Protein AF-A0A4Q7KJB1-F1 (afdb_monomer)

Radius of gyration: 15.32 Å; Cα contacts (8 Å, |Δi|>4): 69; chains: 1; bounding box: 35×29×42 Å

Organism: NCBI:txid1872711

Secondary structure (DSSP, 8-state):
-EEEETTTEEEE--EEEETTEEEEEEE--S-----TTTHHHHHHHHHHHIIIIISSSS--HHHHHT--PPSSBTB--

Foldseek 3Di:
DWDDDPNHDIDDWDWADDPVCRPDTDTDPDPDDDDQQCVLVVVQLVVLCCVQAVVDPHHNVVSSVPRDFADDSRGDD

Mean predicted aligned error: 6.21 Å

Structure (mmCIF, N/CA/C/O backbone):
data_AF-A0A4Q7KJB1-F1
#
_entry.id   AF-A0A4Q7KJB1-F1
#
loop_
_atom_site.group_PDB
_atom_site.id
_atom_site.type_symbol
_atom_site.label_atom_id
_atom_site.label_alt_id
_atom_site.label_comp_id
_atom_site.label_asym_id
_atom_site.label_entity_id
_atom_site.label_seq_id
_atom_site.pdbx_PDB_ins_code
_atom_site.Cartn_x
_atom_site.Cartn_y
_atom_site.Cartn_z
_atom_site.occupancy
_atom_site.B_iso_or_equiv
_atom_site.auth_seq_id
_atom_site.auth_comp_id
_atom_site.auth_asym_id
_atom_site.auth_atom_id
_atom_site.pdbx_PDB_model_num
ATOM 1 N N . MET A 1 1 ? 7.078 -8.333 -0.647 1.00 57.44 1 MET A N 1
ATOM 2 C CA . MET A 1 1 ? 6.201 -8.780 0.457 1.00 57.44 1 MET A CA 1
ATOM 3 C C . MET A 1 1 ? 6.279 -7.759 1.573 1.00 57.44 1 MET A C 1
ATOM 5 O O . MET A 1 1 ? 7.378 -7.481 2.048 1.00 57.44 1 MET A O 1
ATOM 9 N N . TYR A 1 2 ? 5.124 -7.213 1.942 1.00 66.12 2 TYR A N 1
ATOM 10 C CA . TYR A 1 2 ? 4.951 -6.290 3.057 1.00 66.12 2 TYR A CA 1
ATOM 11 C C . TYR A 1 2 ? 4.418 -7.068 4.256 1.00 66.12 2 TYR A C 1
ATOM 13 O O . TYR A 1 2 ? 3.499 -7.868 4.100 1.00 66.12 2 TYR A O 1
ATOM 21 N N . THR A 1 3 ? 5.003 -6.868 5.433 1.00 71.75 3 THR A N 1
ATOM 22 C CA . THR A 1 3 ? 4.477 -7.434 6.680 1.00 71.75 3 THR A CA 1
ATOM 23 C C . THR A 1 3 ? 4.587 -6.391 7.780 1.00 71.75 3 THR A C 1
ATOM 25 O O . THR A 1 3 ? 5.615 -5.717 7.903 1.00 71.75 3 THR A O 1
ATOM 28 N N . TRP A 1 4 ? 3.536 -6.266 8.584 1.00 67.25 4 TRP A N 1
ATOM 29 C CA . TRP A 1 4 ? 3.560 -5.432 9.778 1.00 67.25 4 TRP A CA 1
ATOM 30 C C . TRP A 1 4 ? 4.351 -6.137 10.883 1.00 67.25 4 TRP A C 1
ATOM 32 O O . TRP A 1 4 ? 4.043 -7.258 11.286 1.00 67.25 4 TRP A O 1
ATOM 42 N N . CYS A 1 5 ? 5.386 -5.467 11.375 1.00 72.62 5 CYS A N 1
ATOM 43 C CA . CYS A 1 5 ? 6.210 -5.866 12.505 1.00 72.62 5 CYS A CA 1
ATOM 44 C C . CYS A 1 5 ? 5.900 -4.963 13.700 1.00 72.62 5 CYS A C 1
ATOM 46 O O . CYS A 1 5 ? 5.710 -3.755 13.554 1.00 72.62 5 CYS A O 1
ATOM 48 N N . TYR A 1 6 ? 5.865 -5.549 14.899 1.00 79.56 6 TYR A N 1
ATOM 49 C CA . TYR A 1 6 ? 5.655 -4.810 16.152 1.00 79.56 6 TYR A CA 1
ATOM 50 C C . TYR A 1 6 ? 4.410 -3.904 16.148 1.00 79.56 6 TYR A C 1
ATOM 52 O O . TYR A 1 6 ? 4.402 -2.874 16.810 1.00 79.56 6 TYR A O 1
ATOM 60 N N . GLN A 1 7 ? 3.377 -4.266 15.379 1.00 65.94 7 GLN A N 1
ATOM 61 C CA . GLN A 1 7 ? 2.136 -3.498 15.193 1.00 65.94 7 GLN A CA 1
ATOM 62 C C . GLN A 1 7 ? 2.279 -2.128 14.495 1.00 65.94 7 GLN A C 1
ATOM 64 O O . GLN A 1 7 ? 1.266 -1.480 14.261 1.00 65.94 7 GLN A O 1
ATOM 69 N N . MET A 1 8 ? 3.491 -1.668 14.149 1.00 54.19 8 MET A N 1
ATOM 70 C CA . MET A 1 8 ? 3.694 -0.294 13.648 1.00 54.19 8 MET A CA 1
ATOM 71 C C . MET A 1 8 ? 4.808 -0.114 12.608 1.00 54.19 8 MET A C 1
ATOM 73 O O . MET A 1 8 ? 4.866 0.926 11.957 1.00 54.19 8 MET A O 1
ATOM 77 N N . VAL A 1 9 ? 5.699 -1.092 12.426 1.00 68.88 9 VAL A N 1
ATOM 78 C CA . VAL A 1 9 ? 6.823 -0.992 11.482 1.00 68.88 9 VAL A CA 1
ATOM 79 C C . VAL A 1 9 ? 6.546 -1.865 10.270 1.00 68.88 9 VAL A C 1
ATOM 81 O O . VAL A 1 9 ? 6.286 -3.055 10.416 1.00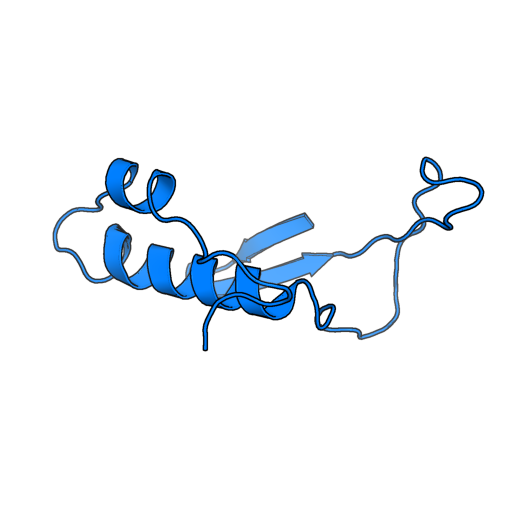 68.88 9 VAL A O 1
ATOM 84 N N . LEU A 1 10 ? 6.643 -1.306 9.067 1.00 71.06 10 LEU A N 1
ATOM 85 C CA . LEU A 1 10 ? 6.487 -2.077 7.839 1.00 71.06 10 LEU A CA 1
ATOM 86 C C . LEU A 1 10 ? 7.844 -2.640 7.404 1.00 71.06 10 LEU A C 1
ATOM 88 O O . LEU A 1 10 ? 8.751 -1.889 7.046 1.00 71.06 10 LEU A O 1
ATOM 92 N N . HIS A 1 11 ? 7.989 -3.963 7.423 1.00 77.31 11 HIS A N 1
ATOM 93 C CA . HIS A 1 11 ? 9.124 -4.620 6.784 1.00 77.31 11 HIS A CA 1
ATOM 94 C C . HIS A 1 11 ? 8.802 -4.857 5.305 1.00 77.31 11 HIS A C 1
ATOM 96 O O . HIS A 1 11 ? 7.760 -5.433 4.978 1.00 77.31 11 HIS A O 1
ATOM 102 N N . CYS A 1 12 ? 9.711 -4.444 4.419 1.00 78.25 12 CYS A N 1
ATOM 103 C CA . CYS A 1 12 ? 9.565 -4.598 2.978 1.00 78.25 12 CYS A CA 1
ATOM 104 C C . CYS A 1 12 ? 10.713 -5.428 2.397 1.00 78.25 12 CYS A C 1
ATOM 106 O O . CYS A 1 12 ? 11.885 -5.113 2.591 1.00 78.25 12 CYS A O 1
ATOM 108 N N . ARG A 1 13 ? 10.361 -6.482 1.652 1.00 83.31 13 ARG A N 1
ATOM 109 C CA . ARG A 1 13 ? 11.288 -7.216 0.781 1.00 83.31 13 ARG A CA 1
ATOM 110 C C . ARG A 1 13 ? 10.806 -7.119 -0.659 1.00 83.31 13 ARG A C 1
ATOM 112 O O . ARG A 1 13 ? 9.691 -7.564 -0.950 1.00 83.31 13 ARG A O 1
ATOM 119 N N . LEU A 1 14 ? 11.642 -6.566 -1.533 1.00 84.50 14 LEU A N 1
ATOM 120 C CA . LEU A 1 14 ? 11.312 -6.297 -2.930 1.00 84.50 14 LEU A CA 1
ATOM 121 C C . LEU A 1 14 ? 11.951 -7.323 -3.871 1.00 84.50 14 LEU A C 1
ATOM 123 O O . LEU A 1 14 ? 13.031 -7.858 -3.615 1.00 84.50 14 LEU A O 1
ATOM 127 N N . ALA A 1 15 ? 11.254 -7.588 -4.968 1.00 89.88 15 ALA A N 1
ATOM 128 C CA . ALA A 1 15 ? 11.767 -8.293 -6.130 1.00 89.88 15 ALA A CA 1
ATOM 129 C C . ALA A 1 15 ? 11.230 -7.588 -7.379 1.00 89.88 15 ALA A C 1
ATOM 131 O O . ALA A 1 15 ? 10.141 -7.016 -7.336 1.00 89.88 15 ALA A O 1
ATOM 132 N N . TYR A 1 16 ? 11.981 -7.627 -8.473 1.00 89.81 16 TYR A N 1
ATOM 133 C CA . TYR A 1 16 ? 11.589 -7.012 -9.739 1.00 89.81 16 TYR A CA 1
ATOM 134 C C . TYR A 1 16 ? 11.709 -8.013 -10.887 1.00 89.81 16 TYR A C 1
ATOM 136 O O . TYR A 1 16 ? 12.454 -8.987 -10.796 1.00 89.81 16 TYR A O 1
ATOM 144 N N . ALA A 1 17 ? 10.976 -7.759 -11.965 1.00 94.06 17 ALA A N 1
ATOM 145 C CA . ALA A 1 17 ? 11.093 -8.466 -13.231 1.00 94.06 17 ALA A CA 1
ATOM 146 C C . ALA A 1 17 ? 11.140 -7.436 -14.366 1.00 94.06 17 ALA A C 1
ATOM 148 O O . ALA A 1 17 ? 10.645 -6.315 -14.224 1.00 94.06 17 ALA A O 1
ATOM 149 N N . THR A 1 18 ? 11.760 -7.799 -15.484 1.00 92.94 18 THR A N 1
ATOM 150 C CA . THR A 1 18 ? 11.784 -6.960 -16.688 1.00 92.94 18 THR A CA 1
ATOM 151 C C . THR A 1 18 ? 10.488 -7.117 -17.479 1.00 92.94 18 THR A C 1
ATOM 153 O O . THR A 1 18 ? 9.853 -8.165 -17.408 1.00 92.94 18 THR A O 1
ATOM 156 N N . LEU A 1 19 ? 10.125 -6.125 -18.297 1.00 92.81 19 LEU A N 1
ATOM 157 C CA . LEU A 1 19 ? 8.938 -6.219 -19.161 1.00 92.81 1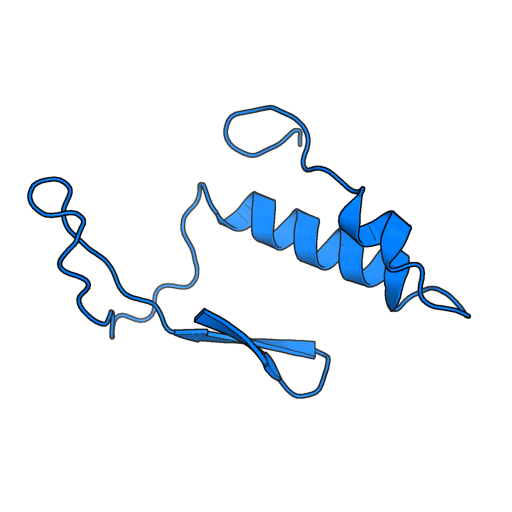9 LEU A CA 1
ATOM 158 C C . LEU A 1 19 ? 9.026 -7.361 -20.186 1.00 92.81 19 LEU A C 1
ATOM 160 O O . LEU A 1 19 ? 8.003 -7.960 -20.502 1.00 92.81 19 LEU A O 1
ATOM 164 N N . ASP A 1 20 ? 10.232 -7.685 -20.656 1.00 96.69 20 ASP A N 1
ATOM 165 C CA . ASP A 1 20 ? 10.456 -8.759 -21.635 1.00 96.69 20 ASP A CA 1
ATOM 166 C C . ASP A 1 20 ? 10.220 -10.164 -21.054 1.00 96.69 20 ASP A C 1
ATOM 168 O O . ASP A 1 20 ? 9.922 -11.102 -21.790 1.00 96.69 20 ASP A O 1
ATOM 172 N N . ASP A 1 21 ? 10.339 -10.315 -19.731 1.00 95.31 21 ASP A N 1
ATOM 173 C CA . ASP A 1 21 ? 10.075 -11.565 -19.012 1.00 95.31 21 ASP A CA 1
ATOM 174 C C . ASP A 1 21 ? 9.493 -11.250 -17.623 1.00 95.31 21 ASP A C 1
ATOM 176 O O . ASP A 1 21 ? 10.210 -11.256 -16.614 1.00 95.31 21 ASP A O 1
ATOM 180 N N . PRO A 1 22 ? 8.182 -10.956 -17.548 1.00 93.38 22 PRO A N 1
ATOM 181 C CA . PRO A 1 22 ? 7.529 -10.519 -16.316 1.00 93.38 22 PRO A CA 1
ATOM 182 C C . PRO A 1 22 ? 7.389 -11.643 -15.277 1.00 93.38 22 PRO A C 1
ATOM 184 O O . PRO A 1 22 ? 6.920 -11.398 -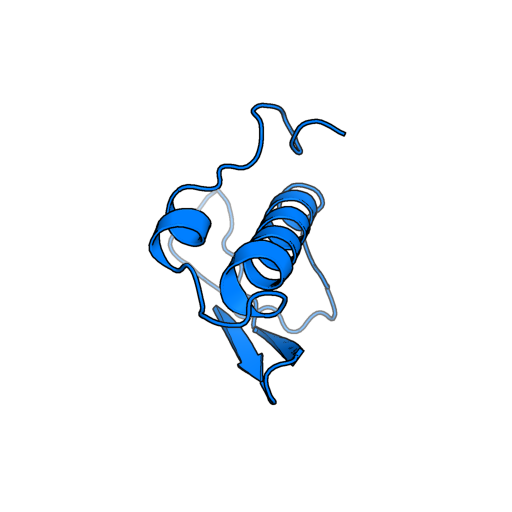14.168 1.00 93.38 22 PRO A O 1
ATOM 187 N N . THR A 1 23 ? 7.778 -12.876 -15.618 1.00 95.69 23 THR A N 1
ATOM 188 C CA . THR A 1 23 ? 7.702 -14.036 -14.718 1.00 95.69 23 THR A CA 1
ATOM 189 C C . THR A 1 23 ? 8.993 -14.267 -13.935 1.00 95.69 23 THR A C 1
ATOM 191 O O . THR A 1 23 ? 8.990 -14.945 -12.904 1.00 95.69 23 THR A O 1
ATOM 194 N N . LYS A 1 24 ? 10.104 -13.677 -14.388 1.00 95.38 24 LYS A N 1
ATOM 195 C CA . LYS A 1 24 ? 11.431 -13.864 -13.803 1.00 95.38 24 LYS A CA 1
ATOM 196 C C . LYS A 1 24 ? 11.728 -12.822 -12.726 1.00 95.38 24 LYS A C 1
ATOM 198 O O . LYS A 1 24 ? 12.428 -11.834 -12.950 1.00 95.38 24 LYS A O 1
ATOM 203 N N . PHE A 1 25 ? 11.223 -13.076 -11.523 1.00 93.88 25 PHE A N 1
ATOM 204 C CA . PHE A 1 25 ? 11.474 -12.222 -10.364 1.00 93.88 25 PHE A CA 1
ATOM 205 C C . PHE A 1 25 ? 12.897 -12.393 -9.817 1.00 93.88 25 PHE A C 1
ATOM 207 O O . PHE A 1 25 ? 13.326 -13.499 -9.490 1.00 93.88 25 PHE A O 1
ATOM 214 N N . THR A 1 26 ? 13.609 -11.280 -9.657 1.00 93.94 26 THR A N 1
ATOM 215 C CA . THR A 1 26 ? 14.937 -11.205 -9.036 1.00 93.94 26 THR A CA 1
ATOM 216 C C . THR A 1 26 ? 14.845 -10.402 -7.738 1.00 93.94 26 THR A C 1
ATOM 218 O O . THR A 1 26 ? 14.245 -9.324 -7.754 1.00 93.94 26 THR A O 1
ATOM 221 N N . PRO A 1 27 ? 15.406 -10.883 -6.611 1.00 92.56 27 PRO A N 1
ATOM 222 C CA . PRO A 1 27 ? 15.483 -10.097 -5.382 1.00 92.56 27 PRO A CA 1
ATOM 223 C C . PRO A 1 27 ? 16.164 -8.746 -5.621 1.00 92.56 27 PRO A C 1
ATOM 225 O O . PRO A 1 27 ? 17.159 -8.669 -6.340 1.00 92.56 27 PRO A O 1
ATOM 228 N N . LEU A 1 28 ? 15.626 -7.688 -5.018 1.00 88.06 28 LEU A N 1
ATOM 229 C CA . LEU A 1 28 ? 16.219 -6.359 -5.069 1.00 88.06 28 LEU A CA 1
ATOM 230 C C . LEU A 1 28 ? 16.943 -6.075 -3.748 1.00 88.06 28 LEU A C 1
ATOM 232 O O . LEU A 1 28 ? 16.296 -5.905 -2.716 1.00 88.06 28 LEU A O 1
ATOM 236 N N . ASP A 1 29 ? 18.274 -6.015 -3.798 1.00 87.06 29 ASP A N 1
ATOM 237 C CA . ASP A 1 29 ? 19.124 -5.713 -2.634 1.00 87.06 29 ASP A CA 1
ATOM 238 C C . ASP A 1 29 ? 19.415 -4.205 -2.478 1.00 87.06 29 ASP A C 1
ATOM 240 O O . ASP A 1 29 ? 19.983 -3.764 -1.475 1.00 87.06 29 ASP A O 1
ATOM 244 N N . GLU A 1 30 ? 19.034 -3.396 -3.471 1.00 85.38 30 GLU A N 1
ATOM 245 C CA . GLU A 1 30 ? 19.155 -1.941 -3.421 1.00 85.38 30 GLU A CA 1
ATOM 246 C C . GLU A 1 30 ? 18.205 -1.339 -2.374 1.00 85.38 30 GLU A C 1
ATOM 248 O O . GLU 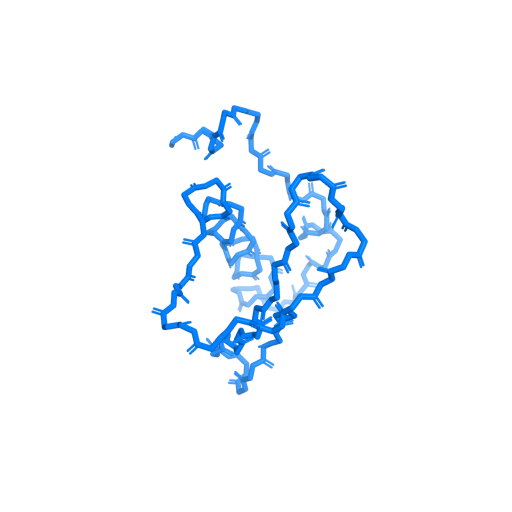A 1 30 ? 17.080 -1.796 -2.174 1.00 85.38 30 GLU A O 1
ATOM 253 N N . ARG A 1 31 ? 18.653 -0.272 -1.703 1.00 79.38 31 ARG A N 1
ATOM 254 C CA . ARG A 1 31 ? 17.925 0.394 -0.611 1.00 79.38 31 ARG A CA 1
ATOM 255 C C . ARG A 1 31 ? 16.857 1.357 -1.142 1.00 79.38 31 ARG A C 1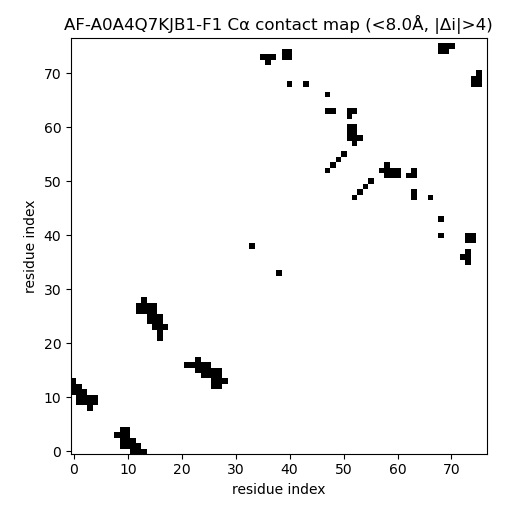
ATOM 257 O O . ARG A 1 31 ? 16.876 2.544 -0.827 1.00 79.38 31 ARG A O 1
ATOM 264 N N . LEU A 1 32 ? 15.947 0.848 -1.965 1.00 78.81 32 LEU A N 1
ATOM 265 C CA . LEU A 1 32 ? 14.795 1.595 -2.471 1.00 78.81 32 LEU A CA 1
ATOM 266 C C . LEU A 1 32 ? 13.618 1.468 -1.498 1.00 78.81 32 LEU A C 1
ATOM 268 O O . LEU A 1 32 ? 13.452 0.429 -0.860 1.00 78.81 32 LEU A O 1
ATOM 272 N N . ILE A 1 33 ? 12.803 2.521 -1.375 1.00 74.19 33 ILE A N 1
ATOM 273 C CA . ILE A 1 33 ? 11.732 2.572 -0.360 1.00 74.19 33 ILE A CA 1
ATOM 274 C C . ILE A 1 33 ? 10.314 2.461 -0.936 1.00 74.19 33 ILE A C 1
ATOM 276 O O . ILE A 1 33 ? 9.384 2.204 -0.178 1.00 74.19 33 ILE A O 1
ATOM 280 N N . GLY A 1 34 ? 10.133 2.669 -2.244 1.00 78.25 34 GLY A N 1
ATOM 281 C CA . GLY A 1 34 ? 8.825 2.586 -2.901 1.00 78.25 34 GLY A CA 1
ATOM 282 C C . GLY A 1 34 ? 8.784 3.287 -4.258 1.00 78.25 34 GLY A C 1
ATOM 283 O O . GLY A 1 34 ? 9.563 4.205 -4.528 1.00 78.25 34 GLY A O 1
ATOM 284 N N . CYS A 1 35 ? 7.873 2.846 -5.124 1.00 81.94 35 CYS A N 1
ATOM 285 C CA . CYS A 1 35 ? 7.636 3.462 -6.428 1.00 81.94 35 CYS A CA 1
ATOM 286 C C . CYS A 1 35 ? 6.716 4.686 -6.299 1.00 81.94 35 CYS A C 1
ATOM 288 O O . CYS A 1 35 ? 5.743 4.640 -5.554 1.00 81.94 35 CYS A O 1
ATOM 290 N N . VAL A 1 36 ? 6.941 5.754 -7.075 1.00 85.50 36 VAL A N 1
ATOM 291 C CA . VAL A 1 36 ? 6.052 6.939 -7.085 1.00 85.50 36 VAL A CA 1
ATOM 292 C C . VAL A 1 36 ? 4.579 6.598 -7.350 1.00 85.50 36 VAL A C 1
ATOM 294 O O . VAL A 1 36 ? 3.699 7.286 -6.846 1.00 85.50 36 VAL A O 1
ATOM 297 N N . TRP A 1 37 ? 4.310 5.516 -8.084 1.00 85.94 37 TRP A N 1
ATOM 298 C CA . TRP A 1 37 ? 2.959 5.013 -8.356 1.00 85.94 37 TRP A CA 1
ATOM 299 C C . TRP A 1 37 ? 2.368 4.198 -7.193 1.00 85.94 37 TRP A C 1
ATOM 301 O O . TRP A 1 37 ? 1.156 4.112 -7.049 1.00 85.94 37 TRP A O 1
ATOM 311 N N . GLU A 1 38 ? 3.218 3.599 -6.359 1.00 84.56 38 GLU A N 1
ATOM 312 C CA . GLU A 1 38 ? 2.835 2.734 -5.236 1.00 84.56 38 GLU A CA 1
ATOM 313 C C . GLU A 1 38 ? 2.655 3.521 -3.929 1.00 84.56 38 GLU A C 1
ATOM 315 O O . GLU A 1 38 ? 1.761 3.223 -3.137 1.00 84.56 38 GLU A O 1
ATOM 320 N N . LEU A 1 39 ? 3.481 4.550 -3.705 1.00 87.81 39 LEU A N 1
ATOM 321 C CA . LEU A 1 39 ? 3.474 5.354 -2.478 1.00 87.81 39 LEU A CA 1
ATOM 322 C C . LEU A 1 39 ? 2.085 5.902 -2.083 1.00 87.81 39 LEU A C 1
ATOM 324 O O . LEU A 1 39 ? 1.772 5.858 -0.891 1.00 87.81 39 LEU A O 1
ATOM 328 N N . PRO A 1 40 ? 1.224 6.373 -3.008 1.00 90.12 40 PRO A N 1
ATOM 329 C CA . PRO A 1 40 ? -0.119 6.826 -2.652 1.00 90.12 40 PRO A CA 1
ATOM 330 C C . PRO A 1 40 ? -1.022 5.702 -2.142 1.00 90.12 40 PRO A C 1
ATOM 332 O O . PRO A 1 40 ? -1.738 5.896 -1.162 1.00 90.12 40 PRO A O 1
ATOM 335 N N . ALA A 1 41 ? -0.953 4.513 -2.749 1.00 88.81 41 ALA A N 1
ATOM 336 C CA . ALA A 1 41 ? -1.713 3.354 -2.288 1.00 88.81 41 ALA A CA 1
ATOM 337 C C . ALA A 1 41 ? -1.275 2.940 -0.876 1.00 88.81 41 ALA A C 1
ATOM 339 O O . ALA A 1 41 ? -2.122 2.713 -0.019 1.00 88.81 41 ALA A O 1
ATOM 340 N N . LE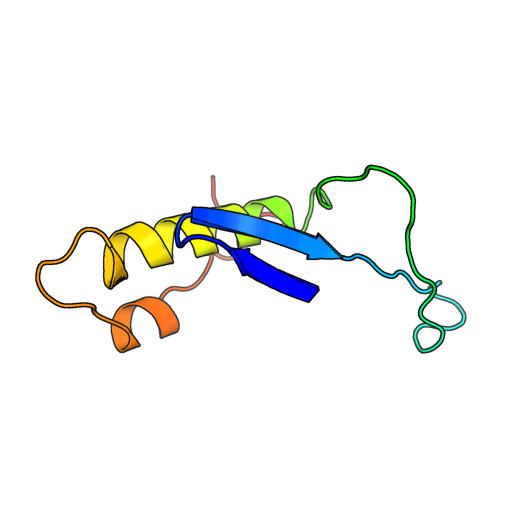U A 1 42 ? 0.034 2.946 -0.593 1.00 87.56 42 LEU A N 1
ATOM 341 C CA . LEU A 1 42 ? 0.558 2.698 0.756 1.00 87.56 42 LEU A CA 1
ATOM 342 C C . LEU A 1 42 ? 0.107 3.764 1.768 1.00 87.56 42 LEU A C 1
ATOM 344 O O . LEU A 1 42 ? -0.165 3.449 2.928 1.00 87.56 42 LEU A O 1
ATOM 348 N N . ALA A 1 43 ? 0.034 5.032 1.353 1.00 90.25 43 ALA A N 1
ATOM 349 C CA . ALA A 1 43 ? -0.443 6.116 2.206 1.00 90.25 43 ALA A CA 1
ATOM 350 C C . ALA A 1 43 ? -1.941 5.977 2.522 1.00 90.25 43 ALA A C 1
ATOM 352 O O . ALA A 1 43 ? -2.325 6.144 3.684 1.00 90.25 43 ALA A O 1
ATOM 353 N N . HIS A 1 44 ? -2.763 5.637 1.524 1.00 92.88 44 HIS A N 1
ATOM 354 C CA . HIS A 1 44 ? -4.188 5.336 1.691 1.00 92.88 44 HIS A CA 1
ATOM 355 C C . HIS A 1 44 ? -4.395 4.153 2.622 1.00 92.88 44 HIS A C 1
ATOM 357 O O . HIS A 1 44 ? -5.059 4.297 3.640 1.00 92.88 44 HIS A O 1
ATOM 363 N N . GLU A 1 45 ? -3.734 3.038 2.332 1.00 92.38 45 GLU A N 1
ATOM 364 C CA . GLU A 1 45 ? -3.799 1.801 3.103 1.00 92.38 45 GLU A CA 1
ATOM 365 C C . GLU A 1 45 ? -3.490 2.031 4.586 1.00 92.38 45 GLU A C 1
ATOM 367 O O . GLU A 1 45 ? -4.270 1.669 5.468 1.00 92.38 45 GLU A O 1
ATOM 372 N N . ARG A 1 46 ? -2.378 2.722 4.877 1.00 92.56 46 ARG A N 1
ATOM 373 C CA . ARG A 1 46 ? -2.009 3.094 6.249 1.00 92.56 46 ARG A CA 1
ATOM 374 C C . ARG A 1 46 ? -3.088 3.957 6.904 1.00 92.56 46 ARG A C 1
ATOM 376 O O . ARG A 1 46 ? -3.412 3.747 8.069 1.00 92.56 46 ARG A O 1
ATOM 383 N N . SER A 1 47 ? -3.612 4.944 6.181 1.00 94.75 47 SER A N 1
ATOM 384 C CA . SER A 1 47 ? -4.612 5.881 6.709 1.00 94.75 47 SER A CA 1
ATOM 385 C C . SER A 1 47 ? -5.950 5.190 6.982 1.00 94.75 47 SER A C 1
ATOM 387 O O . SER A 1 47 ? -6.567 5.453 8.011 1.00 94.75 47 SER A O 1
ATOM 389 N N . ALA A 1 48 ? -6.373 4.284 6.099 1.00 95.62 48 ALA A N 1
ATOM 390 C CA . ALA A 1 48 ? -7.571 3.472 6.259 1.00 95.62 48 ALA A CA 1
ATOM 391 C C . ALA A 1 48 ? -7.431 2.520 7.455 1.00 95.62 48 ALA A C 1
ATOM 393 O O . ALA A 1 48 ? -8.319 2.477 8.303 1.00 95.62 48 ALA A O 1
ATOM 394 N N . TRP A 1 49 ? -6.290 1.836 7.592 1.00 93.56 49 TRP A N 1
ATOM 395 C CA . TRP A 1 49 ? -6.020 0.967 8.741 1.00 93.56 49 TRP A CA 1
ATOM 396 C C . TRP A 1 49 ? -6.079 1.726 10.070 1.00 93.56 49 TRP A C 1
ATOM 398 O O . TRP A 1 49 ? -6.743 1.293 11.010 1.00 93.56 49 TRP A O 1
ATOM 408 N N . VAL A 1 50 ? -5.427 2.890 10.155 1.00 94.75 50 VAL A N 1
ATOM 409 C CA . VAL A 1 50 ? -5.461 3.717 11.370 1.00 94.75 50 VAL A CA 1
ATOM 410 C C . VAL A 1 50 ? -6.900 4.115 11.710 1.00 94.75 50 VAL A C 1
ATOM 412 O O . VAL A 1 50 ? -7.348 3.861 12.826 1.00 94.75 50 VAL A O 1
ATOM 415 N N . ARG A 1 51 ? -7.644 4.651 10.737 1.00 96.12 51 ARG A N 1
ATOM 416 C CA . ARG A 1 51 ? -9.006 5.171 10.927 1.00 96.12 51 ARG A CA 1
ATOM 417 C C . ARG A 1 51 ? -10.024 4.093 11.306 1.00 96.12 51 ARG A C 1
ATOM 419 O O . ARG A 1 51 ? -10.890 4.328 12.146 1.00 96.12 51 ARG A O 1
ATOM 426 N N . HIS A 1 52 ? -9.958 2.930 10.660 1.00 96.62 52 HIS A N 1
ATOM 427 C CA . HIS A 1 52 ? -10.967 1.875 10.799 1.00 96.62 52 HIS A CA 1
ATOM 428 C C . HIS A 1 52 ? -10.591 0.812 11.828 1.00 96.62 52 HIS A C 1
ATOM 430 O O . HIS A 1 52 ? -11.475 0.182 12.395 1.00 96.62 52 HIS A O 1
ATOM 436 N N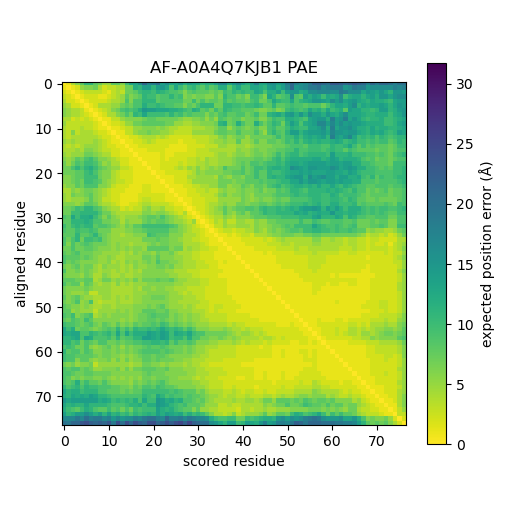 . VAL A 1 53 ? -9.304 0.609 12.114 1.00 93.62 53 VAL A N 1
ATOM 437 C CA . VAL A 1 53 ? -8.857 -0.468 13.011 1.00 93.62 53 VAL A CA 1
ATOM 438 C C . VAL A 1 53 ? -8.252 0.066 14.304 1.00 93.62 53 VAL A C 1
ATOM 440 O O . VAL A 1 53 ? -8.596 -0.442 15.366 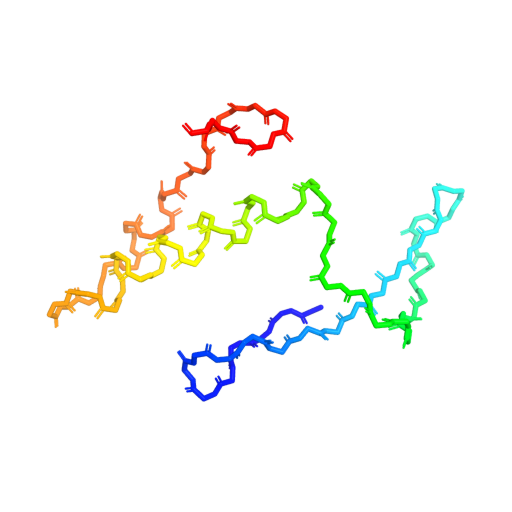1.00 93.62 53 VAL A O 1
ATOM 443 N N . LEU A 1 54 ? -7.368 1.068 14.244 1.00 93.62 54 LEU A N 1
ATOM 444 C CA . LEU A 1 54 ? -6.580 1.480 15.416 1.00 93.62 54 LEU A CA 1
ATOM 445 C C . LEU A 1 54 ? -7.211 2.604 16.249 1.00 93.62 54 LEU A C 1
ATOM 447 O O . LEU A 1 54 ? -7.046 2.609 17.464 1.00 93.62 54 LEU A O 1
ATOM 451 N N . GLU A 1 55 ? -7.904 3.560 15.628 1.00 95.12 55 GLU A N 1
ATOM 452 C CA . GLU A 1 55 ? -8.510 4.709 16.329 1.00 95.12 55 GLU A CA 1
ATOM 453 C C . GLU A 1 55 ? -9.882 4.402 16.945 1.00 95.12 55 GLU A C 1
ATOM 455 O O . GLU A 1 55 ? -10.429 5.221 17.684 1.00 95.12 55 GLU A O 1
ATOM 460 N N . ARG A 1 56 ? -10.459 3.237 16.643 1.00 91.56 56 ARG A N 1
ATOM 461 C CA . ARG A 1 56 ? -11.791 2.848 17.111 1.00 91.56 56 ARG A CA 1
ATOM 462 C C . ARG A 1 56 ? -11.701 1.969 18.353 1.00 91.56 56 ARG A C 1
ATOM 464 O O . ARG A 1 56 ? -10.856 1.084 18.425 1.00 91.56 56 ARG A O 1
ATOM 471 N N . ASP A 1 57 ? -12.668 2.121 19.259 1.00 94.44 57 ASP A N 1
ATOM 472 C CA . ASP A 1 57 ? -12.825 1.230 20.423 1.00 94.44 57 ASP A CA 1
ATOM 473 C C . ASP A 1 57 ? -13.056 -0.238 20.012 1.00 94.44 57 ASP A C 1
ATOM 475 O O . ASP A 1 57 ? -12.702 -1.168 20.736 1.00 94.44 57 ASP A O 1
ATOM 479 N N . SER A 1 58 ? -13.652 -0.452 18.835 1.00 95.12 58 SER A N 1
ATOM 480 C CA . SER A 1 58 ? -13.802 -1.757 18.194 1.00 95.12 58 SER A CA 1
ATOM 481 C C . SER A 1 58 ? -13.463 -1.640 16.708 1.00 95.12 58 SER A C 1
ATOM 483 O O . SER A 1 58 ? -13.985 -0.756 16.021 1.00 95.12 58 SER A O 1
ATOM 485 N N . ALA A 1 59 ? -12.578 -2.520 16.233 1.00 94.88 59 ALA A N 1
ATOM 486 C CA . ALA A 1 59 ? -12.085 -2.522 14.861 1.00 94.88 59 ALA A CA 1
ATOM 487 C C . ALA A 1 59 ? -13.207 -2.780 13.840 1.00 94.88 59 ALA A C 1
ATOM 489 O O . ALA A 1 59 ? -13.952 -3.752 13.953 1.00 94.88 59 ALA A O 1
ATOM 490 N N . ASP A 1 60 ? -13.270 -1.937 12.812 1.00 97.56 60 ASP A N 1
ATOM 491 C CA . ASP A 1 60 ? -14.189 -2.023 11.677 1.00 97.56 60 ASP A CA 1
ATOM 492 C C . ASP A 1 60 ? -13.453 -2.571 10.443 1.00 97.56 60 ASP A C 1
ATOM 494 O O . ASP A 1 60 ? -12.982 -1.836 9.575 1.00 97.56 60 ASP A O 1
ATOM 498 N N . VAL A 1 61 ? -13.286 -3.895 10.400 1.00 96.06 61 VAL A N 1
ATOM 499 C CA . VAL A 1 61 ? -12.544 -4.562 9.316 1.00 96.06 61 VAL A CA 1
ATOM 500 C C . VAL A 1 61 ? -13.291 -4.468 7.987 1.00 96.06 61 VAL A C 1
ATOM 502 O O . VAL A 1 61 ? -12.661 -4.255 6.953 1.00 96.06 61 VAL A O 1
ATOM 505 N N . ASP A 1 62 ? -14.619 -4.580 8.005 1.00 98.06 62 ASP A N 1
ATOM 506 C CA . ASP A 1 62 ? -15.434 -4.487 6.792 1.00 98.06 62 ASP A CA 1
ATOM 507 C C . ASP A 1 62 ? -15.355 -3.077 6.186 1.00 98.06 62 ASP A C 1
ATOM 509 O O . ASP A 1 62 ? -15.199 -2.939 4.972 1.00 98.06 62 ASP A O 1
ATOM 513 N N . GLY A 1 63 ? -15.374 -2.032 7.024 1.00 97.50 63 GLY A N 1
ATOM 514 C CA . GLY A 1 63 ? -15.165 -0.647 6.602 1.00 97.50 63 GLY A CA 1
ATOM 515 C C . GLY A 1 63 ? -13.784 -0.404 5.990 1.00 97.50 63 GLY A C 1
ATOM 516 O O . GLY A 1 63 ? -13.684 0.246 4.951 1.00 97.50 63 GLY A O 1
ATOM 517 N N . TYR A 1 64 ? -12.728 -0.981 6.571 1.00 96.12 64 TYR A N 1
ATOM 518 C CA . TYR A 1 64 ? -11.378 -0.936 6.001 1.00 96.12 64 TYR A CA 1
ATOM 519 C C . TYR A 1 64 ? -11.301 -1.624 4.629 1.00 96.12 64 TYR A C 1
ATOM 521 O O . TYR A 1 64 ? -10.762 -1.041 3.692 1.00 96.12 64 TYR A O 1
ATOM 529 N N . LEU A 1 65 ? -11.882 -2.821 4.481 1.00 96.81 65 LEU A N 1
ATOM 530 C CA . LEU A 1 65 ? -11.885 -3.554 3.207 1.00 96.81 65 LEU A CA 1
ATOM 531 C C . LEU A 1 65 ? -12.714 -2.860 2.116 1.00 96.81 65 LEU A C 1
ATOM 533 O O . LEU A 1 65 ? -12.465 -3.069 0.928 1.00 96.81 65 LEU A O 1
ATOM 537 N N . ALA A 1 66 ? -13.697 -2.048 2.508 1.00 97.81 66 ALA A N 1
ATOM 538 C CA . ALA A 1 66 ? -14.516 -1.258 1.597 1.00 97.81 66 ALA A CA 1
ATOM 539 C C . ALA A 1 66 ? -13.910 0.119 1.248 1.00 97.81 66 ALA A C 1
ATOM 541 O O . ALA A 1 66 ? -14.465 0.811 0.392 1.00 97.81 66 ALA A O 1
ATOM 542 N N . ASP A 1 67 ? -12.811 0.543 1.885 1.00 96.75 67 ASP A N 1
ATOM 543 C CA . ASP A 1 67 ? -12.209 1.869 1.691 1.00 96.75 67 ASP A CA 1
ATOM 544 C C . ASP A 1 67 ? -11.290 1.894 0.456 1.00 96.75 67 ASP A C 1
ATOM 546 O O . ASP A 1 67 ? -10.233 1.260 0.412 1.00 96.75 67 ASP A O 1
ATOM 550 N N . VAL A 1 68 ? -11.683 2.647 -0.573 1.00 95.44 68 VAL A N 1
ATOM 551 C CA . VAL A 1 68 ? -11.040 2.616 -1.894 1.00 95.44 68 VAL A CA 1
ATOM 552 C C . VAL A 1 68 ? -10.263 3.902 -2.156 1.00 95.44 68 VAL A C 1
ATOM 554 O O . VAL A 1 68 ? -10.794 5.004 -2.014 1.00 95.44 68 VAL A O 1
ATOM 557 N N . LEU A 1 69 ? -9.015 3.758 -2.615 1.00 93.81 69 LEU A N 1
ATOM 558 C CA . LEU A 1 69 ? -8.210 4.882 -3.092 1.00 93.81 69 LEU A CA 1
ATOM 559 C C . LEU A 1 69 ? -8.947 5.589 -4.250 1.00 93.81 69 LEU A C 1
ATOM 561 O O . LEU A 1 69 ? -9.331 4.920 -5.214 1.00 93.81 69 LEU A O 1
ATOM 565 N N . PRO A 1 70 ? -9.122 6.924 -4.213 1.00 91.50 70 PRO A N 1
ATOM 566 C CA . PRO A 1 70 ? -9.794 7.647 -5.288 1.00 91.50 70 PRO A CA 1
ATOM 567 C C . PRO A 1 70 ? -9.141 7.421 -6.658 1.00 91.50 70 PRO A C 1
ATOM 569 O O . PRO A 1 70 ? -7.928 7.247 -6.767 1.00 91.50 70 PRO A O 1
ATOM 572 N N . ALA A 1 71 ? -9.939 7.470 -7.725 1.00 89.12 71 ALA A N 1
ATOM 573 C CA . ALA A 1 71 ? -9.430 7.307 -9.083 1.00 89.12 71 ALA A CA 1
ATOM 574 C C . ALA A 1 71 ? -8.458 8.436 -9.479 1.00 89.12 71 ALA A C 1
ATOM 576 O O . ALA A 1 71 ? -8.644 9.597 -9.118 1.00 89.12 71 ALA A O 1
ATOM 577 N N . GLY A 1 72 ? -7.442 8.094 -10.272 1.00 87.38 72 GLY A N 1
ATOM 578 C CA . GLY A 1 72 ? -6.408 9.016 -10.742 1.00 87.38 72 GLY A CA 1
ATOM 579 C C . GLY A 1 72 ? -5.041 8.330 -10.827 1.00 87.38 72 GLY A C 1
ATOM 580 O O . GLY A 1 72 ? -4.888 7.219 -10.325 1.00 87.38 72 GLY A O 1
ATOM 581 N N . PRO A 1 73 ? -4.034 8.966 -11.452 1.00 81.12 73 PRO A N 1
ATOM 582 C CA . PRO A 1 73 ? -2.718 8.353 -11.652 1.00 81.12 73 PRO A CA 1
ATOM 583 C C . PRO A 1 73 ? -1.972 8.038 -10.343 1.00 81.12 73 PRO A C 1
ATOM 585 O O . PRO A 1 73 ? -1.132 7.146 -10.327 1.00 81.12 73 PRO A O 1
ATOM 588 N N . VAL A 1 74 ? -2.275 8.756 -9.257 1.00 88.06 74 VAL A N 1
ATOM 589 C CA . VAL A 1 74 ? -1.664 8.600 -7.923 1.00 88.06 74 VAL A CA 1
ATOM 590 C C . VAL A 1 74 ? -2.694 8.808 -6.802 1.00 88.06 74 VAL A C 1
ATOM 592 O O . VAL A 1 74 ? -2.349 9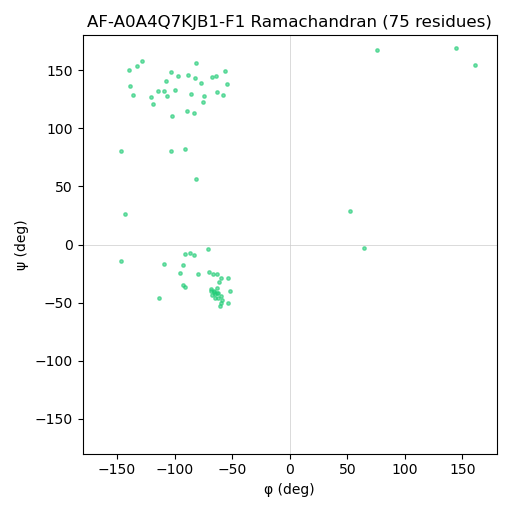.234 -5.707 1.00 88.06 74 VAL A O 1
ATOM 595 N N . GLY A 1 75 ? -3.975 8.554 -7.075 1.00 81.69 75 GLY A N 1
ATOM 596 C CA . GLY A 1 75 ? -5.067 8.997 -6.204 1.00 81.69 75 GLY A CA 1
ATOM 597 C C . GLY A 1 75 ? -5.371 10.494 -6.333 1.00 81.69 75 GLY A C 1
ATOM 598 O O . GLY A 1 75 ? -4.627 11.247 -6.966 1.00 81.69 75 GLY A O 1
ATOM 599 N N . ALA A 1 76 ? -6.503 10.923 -5.775 1.00 69.50 76 ALA A N 1
ATOM 600 C CA . ALA A 1 76 ? -6.805 12.344 -5.610 1.00 69.50 76 ALA A CA 1
ATOM 601 C C . ALA A 1 76 ? -5.999 12.900 -4.422 1.00 69.50 76 ALA A C 1
ATOM 603 O O . ALA A 1 76 ? -5.843 12.204 -3.418 1.00 69.50 76 ALA A O 1
ATOM 604 N N . ALA A 1 77 ? -5.463 14.114 -4.581 1.00 58.38 77 ALA A N 1
ATOM 605 C CA . ALA A 1 77 ? -4.663 14.814 -3.572 1.00 58.38 77 ALA A CA 1
ATOM 606 C C . ALA A 1 77 ? -5.488 15.259 -2.357 1.00 58.38 77 ALA A C 1
ATOM 608 O O . ALA A 1 77 ? -6.675 15.610 -2.553 1.00 58.38 77 ALA A O 1
#

Solvent-accessible surface area (backbone atoms only — not comparable to full-atom values): 4894 Å² total; per-residue (Å²): 92,79,45,79,39,95,89,77,43,77,47,79,50,55,63,49,51,50,89,94,44,70,82,57,70,39,81,53,86,69,96,74,91,75,50,85,66,50,49,42,57,54,53,45,52,54,51,40,44,41,64,26,43,67,74,36,98,64,62,35,63,70,61,39,76,68,62,73,78,51,81,62,90,54,38,66,132

Sequence (77 aa):
MYTWCYQMVLHCRLAYATLDDPTKFTPLDERLIGCVWELPALAHERSAWVRHVLERDSADVDGYLADVLPAGPVGAA

pLDDT: mean 86.86, std 10.53, range [54.19, 98.06]